Protein AF-A0A142X674-F1 (afdb_monomer_lite)

Radius of gyration: 17.61 Å; chains: 1; bounding box: 47×21×47 Å

Sequence (108 aa):
MSTSSPHPDLVKVTELFLVPSSFLVAALGTADTNLHRAAVSLLGLVTNIFWIISVRDAYRSLTVEGAKPEDIPLRTRILSWLPLTFCVGWTLSLIVHLLLWNKPLTKY

Foldseek 3Di:
DDPPDQLCQLVVLLVVLVVVLVVLVVQLVVDQALVSNLVSLVVLLVSLVVSLVSLVVSVVVCVVVPHDPVNHDVVSVVSNCVSVVSNVVSVVSNVVSVVCRVPGDPPD

pLDDT: mean 85.93, std 13.12, range [37.16, 96.75]

Structure (mmCIF, N/CA/C/O backbone):
data_AF-A0A142X674-F1
#
_entry.id   AF-A0A142X674-F1
#
loop_
_atom_site.group_PDB
_atom_site.id
_atom_site.type_symbol
_atom_site.label_atom_id
_atom_site.label_alt_id
_atom_site.label_comp_id
_atom_site.label_asym_id
_atom_site.label_entity_id
_atom_site.label_seq_id
_atom_site.pdbx_PDB_ins_code
_atom_site.Cartn_x
_atom_site.Cartn_y
_atom_site.Cartn_z
_atom_site.occupancy
_atom_site.B_iso_or_equiv
_atom_site.auth_seq_id
_atom_site.auth_comp_id
_atom_site.auth_asym_id
_atom_site.auth_atom_id
_atom_site.pdbx_PDB_model_num
ATOM 1 N N . MET A 1 1 ? 27.738 -6.630 -27.736 1.00 37.16 1 MET A N 1
ATOM 2 C CA . MET A 1 1 ? 26.513 -7.398 -27.437 1.00 37.16 1 MET A CA 1
ATOM 3 C C . MET A 1 1 ? 26.154 -7.083 -25.990 1.00 37.16 1 MET A C 1
ATOM 5 O O . MET A 1 1 ? 26.696 -7.710 -25.093 1.00 37.16 1 MET A O 1
ATOM 9 N N . SER A 1 2 ? 25.411 -5.998 -25.743 1.00 39.78 2 SER A N 1
ATOM 10 C CA . SER A 1 2 ? 25.064 -5.586 -24.377 1.00 39.78 2 SER A CA 1
ATOM 11 C C . SER A 1 2 ? 23.918 -6.461 -23.889 1.00 39.78 2 SER A C 1
ATOM 13 O O . SER A 1 2 ? 22.796 -6.364 -24.380 1.00 39.78 2 SER A O 1
ATOM 15 N N . THR A 1 3 ? 24.210 -7.353 -22.953 1.00 43.03 3 THR A N 1
ATOM 16 C CA . THR A 1 3 ? 23.195 -8.081 -22.198 1.00 43.03 3 THR A CA 1
ATOM 17 C C . THR A 1 3 ? 22.457 -7.066 -21.329 1.00 43.03 3 THR A C 1
ATOM 19 O O . THR A 1 3 ? 22.967 -6.668 -20.284 1.00 43.03 3 THR A O 1
ATOM 22 N N . SER A 1 4 ? 21.297 -6.591 -21.783 1.00 48.50 4 SER A N 1
ATOM 23 C CA . SER A 1 4 ? 20.376 -5.803 -20.965 1.00 48.50 4 SER A CA 1
ATOM 24 C C . SER A 1 4 ? 19.871 -6.700 -19.836 1.00 48.50 4 SER A C 1
ATOM 26 O O . SER A 1 4 ? 18.960 -7.511 -20.022 1.00 48.50 4 SER A O 1
ATOM 28 N N . SER A 1 5 ? 20.530 -6.625 -18.685 1.00 50.44 5 SER A N 1
ATOM 29 C CA . SER A 1 5 ? 20.113 -7.294 -17.459 1.00 50.44 5 SER A CA 1
ATOM 30 C C . SER A 1 5 ? 18.666 -6.884 -17.160 1.00 50.44 5 SER A C 1
ATOM 32 O O . SER A 1 5 ? 18.392 -5.685 -17.096 1.00 50.44 5 SER A O 1
ATOM 34 N N . PRO A 1 6 ? 17.712 -7.816 -17.000 1.00 52.69 6 PRO A N 1
ATOM 35 C CA . PRO A 1 6 ? 16.349 -7.444 -16.639 1.00 52.69 6 PRO A CA 1
ATOM 36 C C . PRO A 1 6 ? 16.408 -6.777 -15.265 1.00 52.69 6 PRO A C 1
ATOM 38 O O . PRO A 1 6 ? 16.817 -7.439 -14.316 1.00 52.69 6 PRO A O 1
ATOM 41 N N . HIS A 1 7 ? 16.059 -5.487 -15.174 1.00 58.00 7 HIS A N 1
ATOM 42 C CA . HIS A 1 7 ? 16.256 -4.677 -13.966 1.00 58.00 7 HIS A CA 1
ATOM 43 C C . HIS A 1 7 ? 15.764 -5.401 -12.701 1.00 58.00 7 HIS A C 1
ATOM 45 O O . HIS A 1 7 ? 14.551 -5.498 -12.475 1.00 58.00 7 HIS A O 1
ATOM 51 N N . PRO A 1 8 ? 16.690 -5.929 -11.878 1.00 60.22 8 PRO A N 1
ATOM 52 C CA . PRO A 1 8 ? 16.359 -6.766 -10.729 1.00 60.22 8 PRO A CA 1
ATOM 53 C C . PRO A 1 8 ? 15.735 -5.952 -9.586 1.00 60.22 8 PRO A C 1
ATOM 55 O O . PRO A 1 8 ? 15.113 -6.520 -8.685 1.00 60.22 8 PRO A O 1
ATOM 58 N N . ASP A 1 9 ? 15.835 -4.625 -9.654 1.00 78.19 9 ASP A N 1
ATOM 59 C CA . ASP A 1 9 ? 15.507 -3.730 -8.552 1.00 78.19 9 ASP A CA 1
ATOM 60 C C . ASP A 1 9 ? 14.013 -3.696 -8.250 1.00 78.19 9 ASP A C 1
ATOM 62 O O . ASP A 1 9 ? 13.634 -3.783 -7.088 1.00 78.19 9 ASP A O 1
ATOM 66 N N . LEU A 1 10 ? 13.126 -3.663 -9.256 1.00 83.06 10 LEU A N 1
ATOM 67 C CA . LEU A 1 10 ? 11.688 -3.564 -8.971 1.00 83.06 10 LEU A CA 1
ATOM 68 C C . LEU A 1 10 ? 11.118 -4.850 -8.359 1.00 83.06 10 LEU A C 1
ATOM 70 O O . LEU A 1 10 ? 10.236 -4.798 -7.498 1.00 83.06 10 LEU A O 1
ATOM 74 N N . VAL A 1 11 ? 11.628 -6.010 -8.780 1.00 85.88 11 VAL A N 1
ATOM 75 C CA . VAL A 1 11 ? 11.249 -7.294 -8.175 1.00 85.88 11 VAL A CA 1
ATOM 76 C C . VAL A 1 11 ? 11.704 -7.322 -6.718 1.00 85.88 11 VAL A C 1
ATOM 78 O O . VAL A 1 11 ? 10.912 -7.673 -5.849 1.00 85.88 11 VAL A O 1
ATOM 81 N N . LYS A 1 12 ? 12.929 -6.864 -6.432 1.00 87.94 12 LYS A N 1
ATOM 82 C CA . LYS A 1 12 ? 13.465 -6.792 -5.067 1.00 87.94 12 LYS A CA 1
ATOM 83 C C . LYS A 1 12 ? 12.741 -5.777 -4.190 1.00 87.94 12 LYS A C 1
ATOM 85 O O . LYS A 1 12 ? 12.412 -6.098 -3.054 1.00 87.94 12 LYS A O 1
ATOM 90 N N . VAL A 1 13 ? 12.420 -4.599 -4.722 1.00 89.81 13 VAL A N 1
ATOM 91 C CA . VAL A 1 13 ? 11.571 -3.598 -4.059 1.00 89.81 13 VAL A CA 1
ATOM 92 C C . VAL A 1 13 ? 10.215 -4.213 -3.725 1.00 89.81 13 VAL A C 1
ATOM 94 O O . VAL A 1 13 ? 9.741 -4.100 -2.602 1.00 89.81 13 VAL A O 1
ATOM 97 N N . THR A 1 14 ? 9.607 -4.927 -4.672 1.00 90.50 14 THR A N 1
ATOM 98 C CA . THR A 1 14 ? 8.329 -5.602 -4.431 1.00 90.50 14 THR A CA 1
ATOM 99 C C . THR A 1 14 ? 8.453 -6.651 -3.329 1.00 90.50 14 THR A C 1
ATOM 101 O O . THR A 1 14 ? 7.652 -6.626 -2.407 1.00 90.50 14 THR A O 1
ATOM 104 N N . GLU A 1 15 ? 9.455 -7.531 -3.364 1.00 90.75 15 GLU A N 1
ATOM 105 C CA . GLU A 1 15 ? 9.693 -8.524 -2.302 1.00 90.75 15 GLU A CA 1
ATOM 106 C C . GLU A 1 15 ? 9.874 -7.860 -0.926 1.00 90.75 15 GLU A C 1
ATOM 108 O O . GLU A 1 15 ? 9.258 -8.288 0.053 1.00 90.75 15 GLU A O 1
ATOM 113 N N . LEU A 1 16 ? 10.661 -6.780 -0.874 1.00 92.94 16 LEU A N 1
ATOM 114 C CA . LEU A 1 16 ? 10.975 -6.035 0.344 1.00 92.94 16 LEU A CA 1
ATOM 115 C C . LEU A 1 16 ? 9.729 -5.462 1.023 1.00 92.94 16 LEU A C 1
ATOM 117 O O . LEU A 1 16 ? 9.653 -5.471 2.248 1.00 92.94 16 LEU A O 1
ATOM 121 N N . PHE A 1 17 ? 8.759 -4.969 0.251 1.00 94.12 17 PHE A N 1
ATOM 122 C CA . PHE A 1 17 ? 7.550 -4.349 0.799 1.00 94.12 17 PHE A CA 1
ATOM 123 C C . PHE A 1 17 ? 6.358 -5.306 0.888 1.00 94.12 17 PHE A C 1
ATOM 125 O O . PHE A 1 17 ? 5.527 -5.163 1.789 1.00 94.12 17 PHE A O 1
ATOM 132 N N . LEU A 1 18 ? 6.277 -6.308 0.013 1.00 93.31 18 LEU A N 1
ATOM 133 C CA . LEU A 1 18 ? 5.183 -7.277 -0.006 1.00 93.31 18 LEU A CA 1
ATOM 134 C C . LEU A 1 18 ? 5.206 -8.178 1.232 1.00 93.31 18 LEU A C 1
ATOM 136 O O . LEU A 1 18 ? 4.147 -8.450 1.802 1.00 93.31 18 LEU A O 1
ATOM 140 N N . VAL A 1 19 ? 6.390 -8.610 1.682 1.00 93.69 19 VAL A N 1
ATOM 141 C CA . VAL A 1 19 ? 6.514 -9.473 2.867 1.00 93.69 19 VAL A CA 1
ATOM 142 C C . VAL A 1 19 ? 6.020 -8.753 4.135 1.00 93.69 19 VAL A C 1
ATOM 144 O O . VAL A 1 19 ? 5.066 -9.246 4.742 1.00 93.69 19 VAL A O 1
ATOM 147 N N . PRO A 1 20 ? 6.536 -7.566 4.519 1.00 91.75 20 PRO A N 1
ATOM 148 C CA . PRO A 1 20 ? 5.998 -6.806 5.649 1.00 91.75 20 PRO A CA 1
ATOM 149 C C . PRO A 1 20 ? 4.519 -6.442 5.489 1.00 91.75 20 PRO A C 1
ATOM 151 O O . PRO A 1 20 ? 3.763 -6.538 6.454 1.00 91.75 20 PRO A O 1
ATOM 154 N N . SER A 1 21 ? 4.075 -6.082 4.278 1.00 93.56 21 SER A N 1
ATOM 155 C CA . SER A 1 21 ? 2.660 -5.771 4.028 1.00 93.56 21 SER A CA 1
ATOM 156 C C . SER A 1 21 ? 1.754 -6.973 4.302 1.00 93.56 21 SER A C 1
ATOM 158 O O . SER A 1 21 ? 0.672 -6.808 4.859 1.00 93.56 21 SER A O 1
ATOM 160 N N . SER A 1 22 ? 2.210 -8.188 3.987 1.00 93.38 22 SER A N 1
ATOM 161 C CA . SER A 1 22 ? 1.474 -9.424 4.277 1.00 93.38 22 SER A CA 1
ATOM 162 C C . SER A 1 22 ? 1.330 -9.658 5.785 1.00 93.38 22 SER A C 1
ATOM 164 O O . SER A 1 22 ? 0.244 -9.996 6.256 1.00 93.38 22 SER A O 1
ATOM 166 N N . PHE A 1 23 ? 2.389 -9.403 6.563 1.00 96.00 23 PHE A N 1
ATOM 167 C CA . PHE A 1 23 ? 2.325 -9.460 8.027 1.00 96.00 23 PHE A CA 1
ATOM 168 C C . PHE A 1 23 ? 1.382 -8.409 8.612 1.00 96.00 23 PHE A C 1
ATOM 170 O O . PHE A 1 23 ? 0.632 -8.717 9.534 1.00 96.00 23 PHE A O 1
ATOM 177 N N . LEU A 1 24 ? 1.371 -7.190 8.069 1.00 95.50 24 LEU A N 1
ATOM 178 C CA . LEU A 1 24 ? 0.446 -6.146 8.510 1.00 95.50 24 LEU A CA 1
ATOM 179 C C . LEU A 1 24 ? -1.011 -6.530 8.229 1.00 95.50 24 LEU A C 1
ATOM 181 O O . LEU A 1 24 ? -1.874 -6.296 9.071 1.00 95.50 24 LEU A O 1
ATOM 185 N N . VAL A 1 25 ? -1.301 -7.157 7.083 1.00 95.88 25 VAL A N 1
ATOM 186 C CA . VAL A 1 25 ? -2.652 -7.666 6.781 1.00 95.88 25 VAL A CA 1
ATOM 187 C C . VAL A 1 25 ? -3.057 -8.754 7.780 1.00 95.88 25 VAL A C 1
ATOM 189 O O . VAL A 1 25 ? -4.176 -8.730 8.290 1.00 95.88 25 VAL A O 1
ATOM 192 N N . ALA A 1 26 ? -2.147 -9.669 8.122 1.00 95.81 26 ALA A N 1
ATOM 193 C CA . ALA A 1 26 ? -2.401 -10.674 9.153 1.00 95.81 26 ALA A CA 1
ATOM 194 C C . ALA A 1 26 ? -2.648 -10.031 10.533 1.00 95.81 26 ALA A C 1
ATOM 196 O O . ALA A 1 26 ? -3.631 -10.360 11.197 1.00 95.81 26 ALA A O 1
ATOM 197 N N . ALA A 1 27 ? -1.817 -9.060 10.924 1.00 94.44 27 ALA A N 1
ATOM 198 C CA . ALA A 1 27 ? -1.952 -8.321 12.179 1.00 94.44 27 ALA A CA 1
ATOM 199 C C . ALA A 1 27 ? -3.280 -7.549 12.266 1.00 94.44 27 ALA A C 1
ATOM 201 O O . ALA A 1 27 ? -3.895 -7.480 13.332 1.00 94.44 27 ALA A O 1
ATOM 202 N N . LEU A 1 28 ? -3.759 -7.004 11.141 1.00 93.69 28 LEU A N 1
ATOM 203 C CA . LEU A 1 28 ? -5.070 -6.360 11.049 1.00 93.69 28 LEU A CA 1
ATOM 204 C C . LEU A 1 28 ? -6.196 -7.357 11.361 1.00 93.69 28 LEU A C 1
ATOM 206 O O . LEU A 1 28 ? -7.145 -7.017 12.067 1.00 93.69 28 LEU A O 1
ATOM 210 N N . GLY A 1 29 ? -6.077 -8.592 10.865 1.00 90.56 29 GLY A N 1
ATOM 211 C CA . GLY A 1 29 ? -7.025 -9.673 11.128 1.00 90.56 29 GLY A CA 1
ATOM 212 C C . GLY A 1 29 ? -7.096 -10.066 12.605 1.00 90.56 29 GLY A C 1
ATOM 213 O O . GLY A 1 29 ? -8.191 -10.297 13.118 1.00 90.56 29 GLY A O 1
ATOM 214 N N . THR A 1 30 ? -5.953 -10.073 13.297 1.00 92.62 30 THR A N 1
ATOM 215 C CA . THR A 1 30 ? -5.839 -10.470 14.711 1.00 92.62 30 THR A CA 1
ATOM 216 C C . THR A 1 30 ? -6.082 -9.338 15.706 1.00 92.62 30 THR A C 1
ATOM 218 O O . THR A 1 30 ? -6.152 -9.586 16.903 1.00 92.62 30 THR A O 1
ATOM 221 N N . ALA A 1 31 ? -6.186 -8.088 15.256 1.00 91.50 31 ALA A N 1
ATOM 222 C CA . ALA A 1 31 ? -6.370 -6.956 16.154 1.00 91.50 31 ALA A CA 1
ATOM 223 C C . ALA A 1 31 ? -7.764 -6.966 16.818 1.00 91.50 31 ALA A C 1
ATOM 225 O O . ALA A 1 31 ? -8.799 -6.974 16.139 1.00 91.50 31 ALA A O 1
ATOM 226 N N . ASP A 1 32 ? -7.770 -6.905 18.154 1.00 89.88 32 ASP A N 1
ATOM 227 C CA . ASP A 1 32 ? -8.968 -7.008 19.005 1.00 89.88 32 ASP A CA 1
ATOM 228 C C . ASP A 1 32 ? -9.725 -5.688 19.225 1.00 89.88 32 ASP A C 1
ATOM 230 O O . ASP A 1 32 ? -10.788 -5.677 19.845 1.00 89.88 32 ASP A O 1
ATOM 234 N N . THR A 1 33 ? -9.225 -4.561 18.709 1.00 90.38 33 THR A N 1
ATOM 235 C CA . THR A 1 33 ? -9.925 -3.269 18.786 1.00 90.38 33 THR A CA 1
ATOM 236 C C . THR A 1 33 ? -9.874 -2.524 17.456 1.00 90.38 33 THR A C 1
ATOM 238 O O . THR A 1 33 ? -8.916 -2.655 16.690 1.00 90.38 33 THR A O 1
ATOM 241 N N . ASN A 1 34 ? -10.891 -1.698 17.187 1.00 90.12 34 ASN A N 1
ATOM 242 C CA . ASN A 1 34 ? -10.896 -0.808 16.022 1.00 90.12 34 ASN A CA 1
ATOM 243 C C . ASN A 1 34 ? -9.728 0.191 16.067 1.00 90.12 34 ASN A C 1
ATOM 245 O O . ASN A 1 34 ? -9.123 0.465 15.037 1.00 90.12 34 ASN A O 1
ATOM 249 N N . LEU A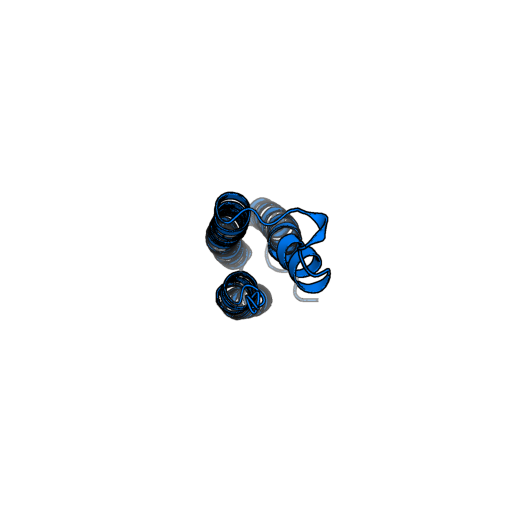 1 35 ? -9.333 0.643 17.261 1.00 91.00 35 LEU A N 1
ATOM 250 C CA . LEU A 1 35 ? -8.125 1.445 17.463 1.00 91.00 35 LEU A CA 1
ATOM 251 C C . LEU A 1 35 ? -6.855 0.707 16.999 1.00 91.00 35 LEU A C 1
ATOM 253 O O . LEU A 1 35 ? -6.089 1.250 16.204 1.00 91.00 35 LEU A O 1
ATOM 257 N N . HIS A 1 36 ? -6.638 -0.540 17.428 1.00 93.38 36 HIS A N 1
ATOM 258 C CA . HIS A 1 36 ? -5.484 -1.321 16.969 1.00 93.38 36 HIS A CA 1
ATOM 259 C C . HIS A 1 36 ? -5.527 -1.556 15.456 1.00 93.38 36 HIS A C 1
ATOM 261 O O . HIS A 1 36 ? -4.507 -1.411 14.785 1.00 93.38 36 HIS A O 1
ATOM 267 N N . ARG A 1 37 ? -6.706 -1.840 14.890 1.00 93.12 37 ARG A N 1
ATOM 268 C CA . ARG A 1 37 ? -6.875 -1.997 13.437 1.00 93.12 37 ARG A CA 1
ATOM 269 C C . ARG A 1 37 ? -6.568 -0.710 12.669 1.00 93.12 37 ARG A C 1
ATOM 271 O O . ARG A 1 37 ? -5.930 -0.764 11.617 1.00 93.12 37 ARG A O 1
ATOM 278 N N . ALA A 1 38 ? -6.956 0.447 13.205 1.00 93.94 38 ALA A N 1
ATOM 279 C CA . ALA A 1 38 ? -6.612 1.750 12.646 1.00 93.94 38 ALA A CA 1
ATOM 280 C C . ALA A 1 38 ? -5.095 1.999 12.698 1.00 93.94 38 ALA A C 1
ATOM 282 O O . ALA A 1 38 ? -4.513 2.398 11.693 1.00 93.94 38 ALA A O 1
ATOM 283 N N . ALA A 1 39 ? -4.436 1.687 13.819 1.00 95.00 39 ALA A N 1
ATOM 284 C CA . ALA A 1 39 ? -2.985 1.812 13.955 1.00 95.00 39 ALA A CA 1
ATOM 285 C C . ALA A 1 39 ? -2.224 0.910 12.965 1.00 95.00 39 ALA A C 1
ATOM 287 O O . ALA A 1 39 ? -1.314 1.375 12.280 1.00 95.00 39 ALA A O 1
ATOM 288 N N . VAL A 1 40 ? -2.636 -0.355 12.818 1.00 96.12 40 VAL A N 1
ATOM 289 C CA . VAL A 1 40 ? -2.068 -1.275 11.816 1.00 96.12 40 VAL A CA 1
ATOM 290 C C . VAL A 1 40 ? -2.310 -0.759 10.395 1.00 96.12 40 VAL A C 1
ATOM 292 O O . VAL A 1 40 ? -1.404 -0.799 9.568 1.00 96.12 40 VAL A O 1
ATOM 295 N N . SER A 1 41 ? -3.498 -0.214 10.116 1.00 95.31 41 SER A N 1
ATOM 296 C CA . SER A 1 41 ? -3.813 0.365 8.802 1.00 95.31 41 SER A CA 1
ATOM 297 C C . SER A 1 41 ? -2.955 1.590 8.485 1.00 95.31 41 SER A C 1
ATOM 299 O O . SER A 1 41 ? -2.507 1.751 7.352 1.00 95.31 41 SER A O 1
ATOM 301 N N . LEU A 1 42 ? -2.680 2.433 9.484 1.00 96.38 42 LEU A N 1
ATOM 302 C CA . LEU A 1 42 ? -1.781 3.576 9.349 1.00 96.38 42 LEU A CA 1
ATOM 303 C C . LEU A 1 42 ? -0.342 3.128 9.059 1.00 96.38 42 LEU A C 1
ATOM 305 O O . LEU A 1 42 ? 0.290 3.672 8.157 1.00 96.38 42 LEU A O 1
ATOM 309 N N . LEU A 1 43 ? 0.160 2.116 9.773 1.00 96.38 43 LEU A N 1
ATOM 310 C CA . LEU A 1 43 ? 1.467 1.517 9.485 1.00 96.38 43 LEU A CA 1
ATOM 311 C C . LEU A 1 43 ? 1.516 0.953 8.060 1.00 96.38 43 LEU A C 1
ATOM 313 O O . LEU A 1 43 ? 2.464 1.229 7.328 1.00 96.38 43 LEU A O 1
ATOM 317 N N . GLY A 1 44 ? 0.458 0.255 7.638 1.00 96.19 44 GLY A N 1
ATOM 318 C CA . GLY A 1 44 ? 0.285 -0.223 6.267 1.00 96.19 44 GLY A CA 1
ATOM 319 C C . GLY A 1 44 ? 0.373 0.894 5.228 1.00 96.19 44 GLY A C 1
ATOM 320 O O . GLY A 1 44 ? 1.099 0.754 4.245 1.00 96.19 44 GLY A O 1
ATOM 321 N N . LEU A 1 45 ? -0.283 2.036 5.467 1.00 95.88 45 LEU A N 1
ATOM 322 C CA . LEU A 1 45 ? -0.173 3.213 4.599 1.00 95.88 45 LEU A CA 1
ATOM 323 C C . LEU A 1 45 ? 1.251 3.757 4.534 1.00 95.88 45 LEU A C 1
ATOM 325 O O . LEU A 1 45 ? 1.736 4.032 3.440 1.00 95.88 45 LEU A O 1
ATOM 329 N N . VAL A 1 46 ? 1.926 3.901 5.674 1.00 96.12 46 VAL A N 1
ATOM 330 C CA . VAL A 1 46 ? 3.303 4.412 5.725 1.00 96.12 46 VAL A CA 1
ATOM 331 C C . VAL A 1 46 ? 4.244 3.496 4.941 1.00 96.12 46 VAL A C 1
ATOM 333 O O . VAL A 1 46 ? 4.954 3.966 4.051 1.00 96.12 46 VAL A O 1
ATOM 336 N N . THR A 1 47 ? 4.204 2.185 5.198 1.00 95.06 47 THR A N 1
ATOM 337 C CA . THR A 1 47 ? 4.974 1.184 4.443 1.00 95.06 47 THR A CA 1
ATOM 338 C C . THR A 1 47 ? 4.675 1.265 2.946 1.00 95.06 47 THR A C 1
ATOM 340 O O . THR A 1 47 ? 5.588 1.220 2.123 1.00 95.06 47 THR A O 1
ATOM 343 N N . ASN A 1 48 ? 3.408 1.448 2.579 1.00 94.81 48 ASN A N 1
ATOM 344 C CA . ASN A 1 48 ? 3.000 1.518 1.186 1.00 94.81 48 ASN A CA 1
ATOM 345 C C . ASN A 1 48 ? 3.411 2.830 0.485 1.00 94.81 48 ASN A C 1
ATOM 347 O O . ASN A 1 48 ? 3.716 2.818 -0.706 1.00 94.81 48 ASN A O 1
ATOM 351 N N . ILE A 1 49 ? 3.484 3.955 1.204 1.00 94.50 49 ILE A N 1
ATOM 352 C CA . ILE A 1 49 ? 4.042 5.211 0.676 1.00 94.50 49 ILE A CA 1
ATOM 353 C C . ILE A 1 49 ? 5.516 5.016 0.316 1.00 94.50 49 ILE A C 1
ATOM 355 O O . ILE A 1 49 ? 5.921 5.380 -0.790 1.00 94.50 49 ILE A O 1
ATOM 359 N N . PHE A 1 50 ? 6.303 4.394 1.202 1.00 95.00 50 PHE A N 1
ATOM 360 C CA . PHE A 1 50 ? 7.695 4.056 0.897 1.00 95.00 50 PHE A CA 1
ATOM 361 C C . PHE A 1 50 ? 7.795 3.142 -0.326 1.00 95.00 50 PHE A C 1
ATOM 363 O O . PHE A 1 50 ? 8.609 3.402 -1.210 1.00 95.00 50 PHE A O 1
ATOM 370 N N . TRP A 1 51 ? 6.905 2.154 -0.444 1.00 95.75 51 TRP A N 1
ATOM 371 C CA . TRP A 1 51 ? 6.853 1.280 -1.614 1.00 95.75 51 TRP A CA 1
ATOM 372 C C . TRP A 1 51 ? 6.603 2.056 -2.917 1.00 95.75 51 TRP A C 1
ATOM 374 O O . TRP A 1 51 ? 7.334 1.876 -3.893 1.00 95.75 51 TRP A O 1
ATOM 384 N N . ILE A 1 52 ? 5.628 2.971 -2.940 1.00 93.75 52 ILE A N 1
ATOM 385 C CA . ILE A 1 52 ? 5.345 3.815 -4.115 1.00 93.75 52 ILE A CA 1
ATOM 386 C C . ILE A 1 52 ? 6.564 4.666 -4.487 1.00 93.75 52 ILE A C 1
ATOM 388 O O . ILE A 1 52 ? 6.884 4.788 -5.671 1.00 93.75 52 ILE A O 1
ATOM 392 N N . ILE A 1 53 ? 7.243 5.258 -3.499 1.00 93.50 53 ILE A N 1
ATOM 393 C CA . ILE A 1 53 ? 8.439 6.076 -3.732 1.00 93.50 53 ILE A CA 1
ATOM 394 C C . ILE A 1 53 ? 9.552 5.220 -4.345 1.00 93.50 53 ILE A C 1
ATOM 396 O O . ILE A 1 53 ? 10.084 5.600 -5.383 1.00 93.50 53 ILE A O 1
ATOM 400 N N . SER A 1 54 ? 9.846 4.046 -3.780 1.00 92.12 54 SER A N 1
ATOM 401 C CA . SER A 1 54 ? 10.877 3.138 -4.302 1.00 92.12 54 SER A CA 1
ATOM 402 C C . SER A 1 54 ? 10.561 2.620 -5.707 1.00 92.12 54 SER A C 1
ATOM 404 O O . SER A 1 54 ? 11.453 2.518 -6.541 1.00 92.12 54 SER A O 1
ATOM 406 N N . VAL A 1 55 ? 9.290 2.332 -6.008 1.00 90.94 55 VAL A N 1
ATOM 407 C CA . VAL A 1 55 ? 8.857 1.946 -7.362 1.00 90.94 55 VAL A CA 1
ATOM 408 C C . VAL A 1 55 ? 9.089 3.092 -8.345 1.00 90.94 55 VAL A C 1
ATOM 410 O O . VAL A 1 55 ? 9.632 2.877 -9.426 1.00 90.94 55 VAL A O 1
ATOM 413 N N . ARG A 1 56 ? 8.702 4.320 -7.977 1.00 89.56 56 ARG A N 1
ATOM 414 C CA . ARG A 1 56 ? 8.917 5.510 -8.814 1.00 89.56 56 ARG A CA 1
ATOM 415 C C . ARG A 1 56 ? 10.395 5.787 -9.050 1.00 89.56 56 ARG A C 1
ATOM 417 O O . ARG A 1 56 ? 10.753 6.153 -10.165 1.00 89.56 56 ARG A O 1
ATOM 424 N N . ASP A 1 57 ? 11.219 5.623 -8.024 1.00 89.69 57 ASP A N 1
ATOM 425 C CA . ASP A 1 57 ? 12.666 5.782 -8.122 1.00 89.69 57 ASP A CA 1
ATOM 426 C C . ASP A 1 57 ? 13.270 4.750 -9.083 1.00 89.69 57 ASP A C 1
ATOM 428 O O . ASP A 1 57 ? 13.944 5.124 -10.038 1.00 89.69 57 ASP A O 1
ATOM 432 N N . ALA A 1 58 ? 12.883 3.476 -8.955 1.00 86.00 58 ALA A N 1
ATOM 433 C CA . ALA A 1 58 ? 13.301 2.426 -9.882 1.00 86.00 58 ALA A CA 1
ATOM 434 C C . ALA A 1 58 ? 12.917 2.742 -11.342 1.00 86.00 58 ALA A C 1
ATOM 436 O O . ALA A 1 58 ? 13.745 2.605 -12.239 1.00 86.00 58 ALA A O 1
ATOM 437 N N . TYR A 1 59 ? 11.697 3.232 -11.602 1.00 84.50 59 TYR A N 1
ATOM 438 C CA . TYR A 1 59 ? 11.298 3.664 -12.952 1.00 84.50 59 TYR A CA 1
ATOM 439 C C . TYR A 1 59 ? 12.081 4.878 -13.466 1.00 84.50 59 TYR A C 1
ATOM 441 O O . TYR A 1 59 ? 12.314 4.993 -14.672 1.00 84.50 59 TYR A O 1
ATOM 449 N N . ARG A 1 60 ? 12.484 5.798 -12.584 1.00 85.00 60 ARG A N 1
ATOM 450 C CA . ARG A 1 60 ? 13.334 6.928 -12.976 1.00 85.00 60 ARG A CA 1
ATOM 451 C C . ARG A 1 60 ? 14.711 6.446 -13.410 1.00 85.00 60 ARG A C 1
ATOM 453 O O . ARG A 1 60 ? 15.164 6.886 -14.462 1.00 85.00 60 ARG A O 1
ATOM 460 N N . SER A 1 61 ? 15.316 5.512 -12.680 1.00 81.69 61 SER A N 1
ATOM 461 C CA . SER A 1 61 ? 16.605 4.916 -13.050 1.00 81.69 61 SER A CA 1
ATOM 462 C C . SER A 1 61 ? 16.551 4.252 -14.430 1.00 81.69 61 SER A C 1
ATOM 464 O O . SER A 1 61 ? 17.396 4.543 -15.270 1.00 81.69 61 SER A O 1
ATOM 466 N N . LEU A 1 62 ? 15.482 3.497 -14.726 1.00 78.31 62 LEU A N 1
ATOM 467 C CA . LEU A 1 62 ? 15.232 2.927 -16.064 1.00 78.31 62 LEU A CA 1
ATOM 468 C C . LEU A 1 62 ? 15.227 3.987 -17.172 1.00 78.31 62 LEU A C 1
ATOM 470 O O . LEU A 1 62 ? 15.795 3.799 -18.245 1.00 78.31 62 LEU A O 1
ATOM 474 N N . THR A 1 63 ? 14.555 5.107 -16.909 1.00 80.94 63 THR A N 1
ATOM 475 C CA . THR A 1 63 ? 14.393 6.184 -17.891 1.00 80.94 63 THR A CA 1
ATOM 476 C C . THR A 1 63 ? 15.719 6.906 -18.143 1.00 80.94 63 THR A C 1
ATOM 478 O O . THR A 1 63 ? 16.025 7.245 -19.283 1.00 80.94 63 THR A O 1
ATOM 481 N N . VAL A 1 64 ? 16.521 7.127 -17.093 1.00 82.00 64 VAL A N 1
ATOM 482 C CA . VAL A 1 64 ? 17.855 7.749 -17.192 1.00 82.00 64 VAL A CA 1
ATOM 483 C C . VAL A 1 64 ? 18.823 6.867 -17.984 1.00 82.00 64 VAL A C 1
ATOM 485 O O . VAL A 1 64 ? 19.629 7.386 -18.751 1.00 82.00 64 VAL A O 1
ATOM 488 N N . GLU A 1 65 ? 18.705 5.546 -17.861 1.00 80.88 65 GLU A N 1
ATOM 489 C CA . GLU A 1 65 ? 19.489 4.575 -18.636 1.00 80.88 65 GLU A CA 1
ATOM 490 C C . GLU A 1 65 ? 19.024 4.431 -20.099 1.00 80.88 65 GLU A C 1
ATOM 492 O O . GLU A 1 65 ? 19.618 3.685 -20.876 1.00 80.88 65 GLU A O 1
ATOM 497 N N . GLY A 1 66 ? 17.994 5.180 -20.510 1.00 81.25 66 GLY A N 1
ATOM 498 C CA . GLY A 1 66 ? 17.511 5.221 -21.889 1.00 81.25 66 GLY A CA 1
ATOM 499 C C . GLY A 1 66 ? 16.555 4.086 -22.262 1.00 81.25 66 GLY A C 1
ATOM 500 O O . GLY A 1 66 ? 16.265 3.918 -23.448 1.00 81.25 66 GLY A O 1
ATOM 501 N N . ALA A 1 67 ? 16.048 3.326 -21.285 1.00 79.75 67 ALA A N 1
ATOM 502 C CA . ALA A 1 67 ? 15.031 2.310 -21.535 1.00 79.75 67 ALA A CA 1
ATOM 503 C C . ALA A 1 67 ? 13.706 2.968 -21.942 1.00 79.75 67 ALA A C 1
ATOM 505 O O . ALA A 1 67 ? 13.249 3.930 -21.312 1.00 79.75 67 ALA A O 1
ATOM 506 N N . LYS A 1 68 ? 13.061 2.440 -22.984 1.00 81.75 68 LYS A N 1
ATOM 507 C CA . LYS A 1 68 ? 11.744 2.913 -23.409 1.00 81.75 68 LYS A CA 1
ATOM 508 C C . LYS A 1 68 ? 10.635 2.162 -22.666 1.00 81.75 68 LYS A C 1
ATOM 510 O O . LYS A 1 68 ? 10.848 1.042 -22.203 1.00 81.75 68 LYS A O 1
ATOM 515 N N . PRO A 1 69 ? 9.421 2.732 -22.555 1.00 76.00 69 PRO A N 1
ATOM 516 C CA . PRO A 1 69 ? 8.293 2.062 -21.906 1.00 76.00 69 PRO A CA 1
ATOM 517 C C . PRO A 1 69 ? 7.965 0.685 -22.501 1.00 76.00 69 PRO A C 1
ATOM 519 O O . PRO A 1 69 ? 7.547 -0.208 -21.765 1.00 76.00 69 PRO A O 1
ATOM 522 N N . GLU A 1 70 ? 8.160 0.508 -23.811 1.00 82.50 70 GLU A N 1
ATOM 523 C CA . GLU A 1 70 ? 7.993 -0.769 -24.513 1.00 82.50 70 GLU A CA 1
ATOM 524 C C . GLU A 1 70 ? 9.020 -1.845 -24.126 1.00 82.50 70 GLU A C 1
ATOM 526 O O . GLU A 1 70 ? 8.719 -3.032 -24.249 1.00 82.50 70 GLU A O 1
ATOM 531 N N . ASP A 1 71 ? 10.184 -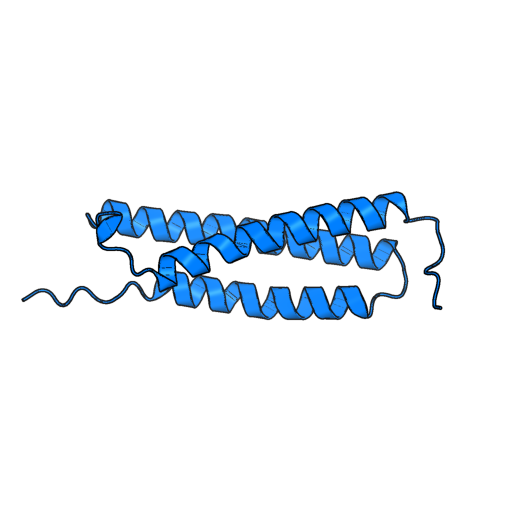1.454 -23.598 1.00 81.06 71 ASP A N 1
ATOM 532 C CA . ASP A 1 71 ? 11.245 -2.379 -23.183 1.00 81.06 71 ASP A CA 1
ATOM 533 C C . ASP A 1 71 ? 10.975 -2.977 -21.791 1.00 81.06 71 ASP A C 1
ATOM 535 O O . ASP A 1 71 ? 11.643 -3.919 -21.358 1.00 81.06 71 ASP A O 1
ATOM 539 N N . ILE A 1 72 ? 9.987 -2.442 -21.064 1.00 80.06 72 ILE A N 1
ATOM 540 C CA . ILE A 1 72 ? 9.674 -2.855 -19.696 1.00 80.06 72 ILE A CA 1
ATOM 541 C C . ILE A 1 72 ? 8.850 -4.150 -19.724 1.00 80.06 72 ILE A C 1
ATOM 543 O O . ILE A 1 72 ? 7.716 -4.150 -20.214 1.00 80.06 72 ILE A O 1
ATOM 547 N N . PRO A 1 73 ? 9.342 -5.252 -19.122 1.00 84.31 73 PRO A N 1
ATOM 548 C CA . PRO A 1 73 ? 8.609 -6.510 -19.099 1.00 84.31 73 PRO A CA 1
ATOM 549 C C . PRO A 1 73 ? 7.221 -6.363 -18.465 1.00 84.31 73 PRO A C 1
ATOM 551 O O . PRO A 1 73 ? 7.058 -5.709 -17.431 1.00 84.31 73 PRO A O 1
ATOM 554 N N . LEU A 1 74 ? 6.220 -7.060 -19.018 1.00 84.19 74 LEU A N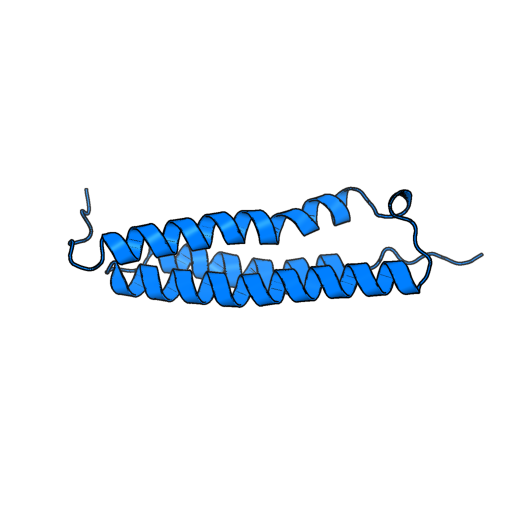 1
ATOM 555 C CA . LEU A 1 74 ? 4.846 -7.054 -18.495 1.00 84.19 74 LEU A CA 1
ATOM 556 C C . LEU A 1 74 ? 4.792 -7.395 -16.997 1.00 84.19 74 LEU A C 1
ATOM 558 O O . LEU A 1 74 ? 4.036 -6.778 -16.254 1.00 84.19 74 LEU A O 1
ATOM 562 N N . ARG A 1 75 ? 5.635 -8.330 -16.536 1.00 84.69 75 ARG A N 1
ATOM 563 C CA . ARG A 1 75 ? 5.765 -8.683 -15.113 1.00 84.69 75 ARG A CA 1
ATOM 564 C C . ARG A 1 75 ? 6.070 -7.455 -14.253 1.00 84.69 75 ARG A C 1
ATOM 566 O O . ARG A 1 75 ? 5.382 -7.218 -13.268 1.00 84.69 75 ARG A O 1
ATOM 573 N N . THR A 1 76 ? 7.065 -6.665 -14.640 1.00 82.88 76 THR A N 1
ATOM 574 C CA . THR A 1 76 ? 7.468 -5.425 -13.960 1.00 82.88 76 THR A CA 1
ATOM 575 C C . THR A 1 76 ? 6.321 -4.420 -13.947 1.00 82.88 76 THR A C 1
ATOM 577 O O . THR A 1 76 ? 6.037 -3.808 -12.919 1.00 82.88 76 THR A O 1
ATOM 580 N N . ARG A 1 77 ? 5.597 -4.315 -15.068 1.00 82.56 77 ARG A N 1
ATOM 581 C CA . ARG A 1 77 ? 4.404 -3.473 -15.169 1.00 82.56 77 ARG A CA 1
ATOM 582 C C . ARG A 1 77 ? 3.276 -3.940 -14.257 1.00 82.56 77 ARG A C 1
ATOM 584 O O . ARG A 1 77 ? 2.601 -3.091 -13.718 1.00 82.56 77 ARG A O 1
ATOM 591 N N . ILE A 1 78 ? 3.057 -5.236 -14.059 1.00 86.44 78 ILE A N 1
ATOM 592 C CA . ILE A 1 78 ? 2.031 -5.730 -13.125 1.00 86.44 78 ILE A CA 1
ATOM 593 C C . ILE A 1 78 ? 2.448 -5.446 -11.675 1.00 86.44 78 ILE A C 1
ATOM 595 O O . ILE A 1 78 ? 1.640 -4.967 -10.882 1.00 86.44 78 ILE A O 1
ATOM 599 N N . LEU A 1 79 ? 3.717 -5.690 -11.330 1.00 87.31 79 LEU A N 1
ATOM 600 C CA . LEU A 1 79 ? 4.223 -5.492 -9.968 1.00 87.31 79 LEU A CA 1
ATOM 601 C C . LEU A 1 79 ? 4.125 -4.033 -9.501 1.00 87.31 79 LEU A C 1
ATOM 603 O O . LEU A 1 79 ? 3.870 -3.789 -8.324 1.00 87.31 79 LEU A O 1
ATOM 607 N N . SER A 1 80 ? 4.241 -3.060 -10.406 1.00 85.69 80 SER A N 1
ATOM 608 C CA . SER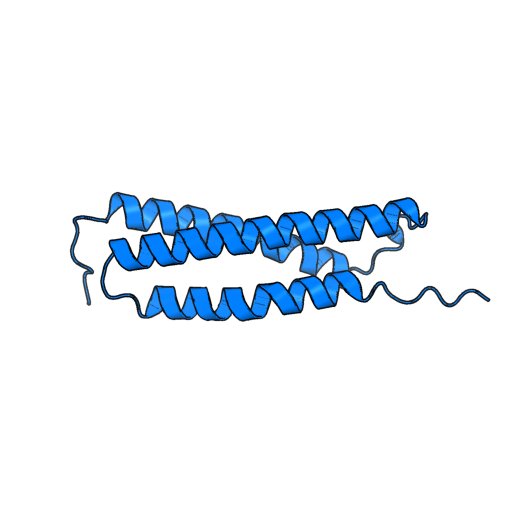 A 1 80 ? 4.104 -1.642 -10.054 1.00 85.69 80 SER A CA 1
ATOM 609 C C . SER A 1 80 ? 2.682 -1.193 -9.713 1.00 85.69 80 SER A C 1
ATOM 611 O O . SER A 1 80 ? 2.514 -0.120 -9.133 1.00 85.69 80 SER A O 1
ATOM 613 N N . TRP A 1 81 ? 1.663 -2.009 -10.000 1.00 90.12 81 TRP A N 1
ATOM 614 C CA . TRP A 1 81 ? 0.282 -1.742 -9.581 1.00 90.12 81 TRP A CA 1
ATOM 615 C C . TRP A 1 81 ? -0.021 -2.239 -8.169 1.00 90.12 81 TRP A C 1
ATOM 617 O O . TRP A 1 81 ? -0.953 -1.735 -7.541 1.00 90.12 81 TRP A O 1
ATOM 627 N N . LEU A 1 82 ? 0.766 -3.176 -7.632 1.00 92.00 82 LEU A N 1
ATOM 628 C CA . LEU A 1 82 ? 0.558 -3.700 -6.280 1.00 92.00 82 LEU A CA 1
ATOM 629 C C . LEU A 1 82 ? 0.541 -2.598 -5.206 1.00 92.00 82 LEU A C 1
ATOM 631 O O . LEU A 1 82 ? -0.442 -2.545 -4.464 1.00 92.00 82 LEU A O 1
ATOM 635 N N . PRO A 1 83 ? 1.501 -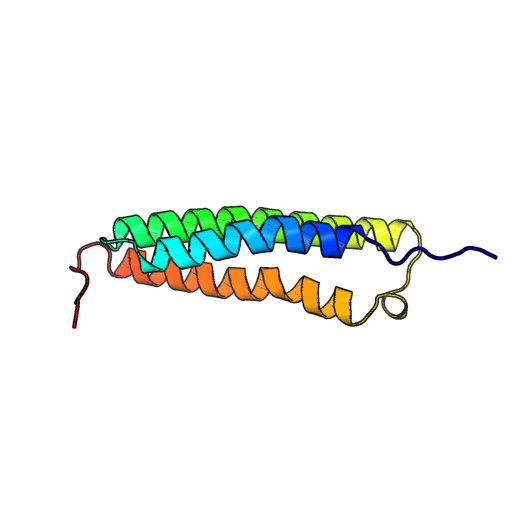1.653 -5.153 1.00 91.56 83 PRO A N 1
ATOM 636 C CA . PRO A 1 83 ? 1.444 -0.559 -4.186 1.00 91.56 83 PRO A CA 1
ATOM 637 C C . PRO A 1 83 ? 0.150 0.261 -4.286 1.00 91.56 83 PRO A C 1
ATOM 639 O O . PRO A 1 83 ? -0.379 0.728 -3.282 1.00 91.56 83 PRO A O 1
ATOM 642 N N . LEU A 1 84 ? -0.409 0.435 -5.489 1.00 91.94 84 LEU A N 1
ATOM 643 C CA . LEU A 1 84 ? -1.671 1.161 -5.665 1.00 91.94 84 LEU A CA 1
ATOM 644 C C . LEU A 1 84 ? -2.846 0.385 -5.063 1.00 91.94 84 LEU A C 1
ATOM 646 O O . LEU A 1 84 ? -3.656 0.970 -4.347 1.00 91.94 84 LEU A O 1
ATOM 650 N N . THR A 1 85 ? -2.908 -0.930 -5.293 1.00 92.75 85 THR A N 1
ATOM 651 C CA . THR A 1 85 ? -3.950 -1.785 -4.697 1.00 92.75 85 THR A CA 1
ATOM 652 C C . THR A 1 85 ? -3.883 -1.798 -3.169 1.00 92.75 85 THR A C 1
ATOM 654 O O . THR A 1 85 ? -4.909 -1.610 -2.513 1.00 92.75 85 THR A O 1
ATOM 657 N N . PHE A 1 86 ? -2.681 -1.910 -2.594 1.00 93.00 86 PHE A N 1
ATOM 658 C CA . PHE A 1 86 ? -2.483 -1.818 -1.148 1.00 93.00 86 PHE A CA 1
ATOM 659 C C . PHE A 1 86 ? -2.828 -0.426 -0.613 1.00 93.00 86 PHE A C 1
ATOM 661 O O . PHE A 1 86 ? -3.419 -0.330 0.455 1.00 93.00 86 PHE A O 1
ATOM 668 N N . CYS A 1 87 ? -2.542 0.646 -1.359 1.00 94.31 87 CYS A N 1
ATOM 669 C CA . CYS A 1 87 ? -2.902 2.010 -0.964 1.00 94.31 87 CYS A CA 1
ATOM 670 C C . CYS A 1 87 ? -4.409 2.132 -0.737 1.00 94.31 87 CYS A C 1
ATOM 672 O O . CYS A 1 87 ? -4.845 2.516 0.344 1.00 94.31 87 CYS A O 1
ATOM 674 N N . VAL A 1 88 ? -5.199 1.725 -1.736 1.00 95.19 88 VAL A N 1
ATOM 675 C CA . VAL A 1 88 ? -6.664 1.768 -1.663 1.00 95.19 88 VAL A CA 1
ATOM 676 C C . VAL A 1 88 ? -7.169 0.927 -0.491 1.00 95.19 88 VAL A C 1
ATOM 678 O O . VAL A 1 88 ? -7.973 1.412 0.304 1.00 95.19 88 VAL A O 1
ATOM 681 N N . GLY A 1 89 ? -6.662 -0.301 -0.338 1.00 95.62 89 GLY A N 1
ATOM 682 C CA . GLY A 1 89 ? -7.048 -1.190 0.760 1.00 95.62 89 GLY A CA 1
ATOM 683 C C . GLY A 1 89 ? -6.746 -0.601 2.140 1.00 95.62 89 GLY A C 1
ATOM 684 O O . GLY A 1 89 ? -7.624 -0.556 3.001 1.00 95.62 89 GLY A O 1
ATOM 685 N N . TRP A 1 90 ? -5.532 -0.087 2.343 1.00 96.75 90 TRP A N 1
ATOM 686 C CA . TRP A 1 90 ? -5.128 0.512 3.611 1.00 96.75 90 TRP A CA 1
ATOM 687 C C . TRP A 1 90 ? -5.877 1.808 3.923 1.00 96.75 90 TRP A C 1
ATOM 689 O O . TRP A 1 90 ? -6.254 2.019 5.074 1.00 96.75 90 TRP A O 1
ATOM 699 N N . THR A 1 91 ? -6.149 2.653 2.924 1.00 94.62 91 THR A N 1
ATOM 700 C CA . THR A 1 91 ? -6.929 3.886 3.109 1.00 94.62 91 THR A CA 1
ATOM 701 C C . THR A 1 91 ? -8.362 3.566 3.513 1.00 94.62 91 THR A C 1
ATOM 703 O O . THR A 1 91 ? -8.847 4.108 4.505 1.00 94.62 91 THR A O 1
ATOM 706 N N . LEU A 1 92 ? -9.029 2.659 2.793 1.00 96.31 92 LEU A N 1
ATOM 707 C CA . LEU A 1 92 ? -10.385 2.231 3.136 1.00 96.31 92 LEU A CA 1
ATOM 708 C C . LEU A 1 92 ? -10.423 1.593 4.527 1.00 96.31 92 LEU A C 1
ATOM 710 O O . LEU A 1 92 ? -11.279 1.945 5.335 1.00 96.31 92 LEU A O 1
ATOM 714 N N . SER A 1 93 ? -9.460 0.720 4.832 1.00 93.81 93 SER A N 1
ATOM 715 C CA . SER A 1 93 ? -9.326 0.110 6.154 1.00 93.81 93 SER A CA 1
ATOM 716 C C . SER A 1 93 ? -9.162 1.166 7.247 1.00 93.81 93 SER A C 1
ATOM 718 O O . SER A 1 93 ? -9.879 1.128 8.244 1.00 93.81 93 SER A O 1
ATOM 720 N N . LEU A 1 94 ? -8.269 2.142 7.069 1.00 94.81 94 LEU A N 1
ATOM 721 C CA . LEU A 1 94 ? -8.060 3.201 8.052 1.00 94.81 94 LEU A CA 1
ATOM 722 C C . LEU A 1 94 ? -9.345 4.005 8.286 1.00 94.81 94 LEU A C 1
ATOM 724 O O . LEU A 1 94 ? -9.738 4.194 9.434 1.00 94.81 94 LEU A O 1
ATOM 728 N N . ILE A 1 95 ? -10.022 4.431 7.216 1.00 95.06 95 ILE A N 1
ATOM 729 C CA . ILE A 1 95 ? -11.275 5.193 7.308 1.00 95.06 95 ILE A CA 1
ATOM 730 C C . ILE A 1 95 ? -12.331 4.394 8.078 1.00 95.06 95 ILE A C 1
ATOM 732 O O . ILE A 1 95 ? -12.913 4.910 9.030 1.00 95.06 95 ILE A O 1
ATOM 736 N N . VAL A 1 96 ? -12.551 3.129 7.712 1.00 93.94 96 VAL A N 1
ATOM 737 C CA . VAL A 1 96 ? -13.548 2.268 8.364 1.00 93.94 96 VAL A CA 1
ATOM 738 C C . VAL A 1 96 ? -13.250 2.113 9.856 1.00 93.94 96 VAL A C 1
ATOM 740 O O . VAL A 1 96 ? -14.137 2.325 10.680 1.00 93.94 96 VAL A O 1
ATOM 743 N N . HIS A 1 97 ? -12.010 1.799 10.231 1.00 91.62 97 HIS A N 1
ATOM 744 C CA . HIS A 1 97 ? -11.667 1.570 11.635 1.00 91.62 97 HIS A CA 1
ATOM 745 C C . HIS A 1 97 ? -11.655 2.855 12.476 1.00 91.62 97 HIS A C 1
ATOM 747 O O . HIS A 1 97 ? -11.993 2.802 13.657 1.00 91.62 97 HIS A O 1
ATOM 753 N N . LEU A 1 98 ? -11.348 4.016 11.885 1.00 91.88 98 LEU A N 1
ATOM 754 C CA . LEU A 1 98 ? -11.503 5.311 12.557 1.00 91.88 98 LEU A CA 1
ATOM 755 C C . LEU A 1 98 ? -12.980 5.657 12.790 1.00 91.88 98 LEU A C 1
ATOM 757 O O . LEU A 1 98 ? -13.345 6.057 13.894 1.00 91.88 98 LEU A O 1
ATOM 761 N N . LEU A 1 99 ? -13.847 5.444 11.794 1.00 93.00 99 LEU A N 1
ATOM 762 C CA . LEU A 1 99 ? -15.294 5.660 11.936 1.00 93.00 99 LEU A CA 1
ATOM 763 C C . LEU A 1 99 ? -15.925 4.729 12.982 1.00 93.00 99 LEU A C 1
ATOM 765 O O . LEU A 1 99 ? -16.912 5.084 13.627 1.00 93.00 99 LEU A O 1
ATOM 769 N N . LEU A 1 100 ? -15.357 3.536 13.160 1.00 90.62 100 LEU A N 1
ATOM 770 C CA . LEU A 1 100 ? -15.827 2.524 14.103 1.00 90.62 100 LEU A CA 1
ATOM 771 C C . LEU A 1 100 ? -15.063 2.519 15.433 1.00 90.62 100 LEU A C 1
ATOM 773 O O . LEU A 1 100 ? -15.285 1.620 16.237 1.00 90.62 100 LEU A O 1
ATOM 777 N N . TRP A 1 101 ? -14.200 3.501 15.708 1.00 86.31 101 TRP A N 1
ATOM 778 C CA . TRP A 1 101 ? -13.291 3.474 16.861 1.00 86.31 101 TRP A CA 1
ATOM 779 C C . TRP A 1 101 ? -13.987 3.191 18.202 1.00 86.31 101 TRP A C 1
ATOM 781 O O . TRP A 1 101 ? -13.496 2.394 18.997 1.00 86.31 101 TRP A O 1
ATOM 791 N N . ASN A 1 102 ? -15.152 3.805 18.438 1.00 85.00 102 ASN A N 1
ATOM 792 C CA . ASN A 1 102 ? -15.931 3.639 19.674 1.00 85.00 102 ASN A CA 1
ATOM 793 C C . ASN A 1 102 ? -16.902 2.449 19.645 1.00 85.00 102 ASN A C 1
ATOM 795 O O . ASN A 1 102 ? -17.636 2.235 20.608 1.00 85.00 102 ASN A O 1
ATOM 799 N N . LYS A 1 103 ? -16.963 1.694 18.544 1.00 82.94 103 LYS A N 1
ATOM 800 C CA . LYS A 1 103 ? -17.829 0.519 18.443 1.00 82.94 103 LYS A CA 1
ATOM 801 C C . LYS A 1 103 ? -17.052 -0.735 18.845 1.00 82.94 103 LYS A C 1
ATOM 803 O O . LYS A 1 103 ? -15.899 -0.886 18.435 1.00 82.94 103 LYS A O 1
ATOM 808 N N . PRO A 1 104 ? -17.658 -1.651 19.616 1.00 77.56 104 PRO A N 1
ATOM 809 C CA . PRO A 1 104 ? -17.056 -2.951 19.873 1.00 77.56 104 PRO A CA 1
ATOM 810 C C . PRO A 1 104 ? -16.942 -3.738 18.562 1.00 77.56 104 PRO A C 1
ATOM 812 O O . PRO A 1 104 ? -17.783 -3.601 17.671 1.00 77.56 104 PRO A O 1
ATOM 815 N N . LEU A 1 105 ? -15.910 -4.575 18.443 1.00 76.56 105 LEU A N 1
ATOM 816 C CA . LEU A 1 105 ? -15.827 -5.529 17.341 1.00 76.56 105 LEU A CA 1
ATOM 817 C C . LEU A 1 105 ? -16.957 -6.544 17.514 1.00 76.56 105 LEU A C 1
ATOM 819 O O . LEU A 1 105 ? -16.954 -7.323 18.467 1.00 76.56 105 LEU A O 1
ATOM 823 N N . THR A 1 106 ? -17.943 -6.522 16.620 1.00 66.69 106 THR A N 1
ATOM 824 C CA . THR A 1 106 ? -19.001 -7.533 16.598 1.00 66.69 106 THR A CA 1
ATOM 825 C C . THR A 1 106 ? -18.368 -8.854 16.155 1.00 66.69 106 THR A C 1
ATOM 827 O O . THR A 1 106 ? -18.186 -9.089 14.963 1.00 66.69 106 THR A O 1
ATOM 830 N N . LYS A 1 107 ? -17.945 -9.685 17.115 1.00 57.03 107 LYS A N 1
ATOM 831 C CA . LYS A 1 107 ? -17.617 -11.091 16.859 1.00 57.03 107 LYS A CA 1
ATOM 832 C C . LYS A 1 107 ? -18.961 -11.806 16.677 1.00 57.03 107 LYS A C 1
ATOM 834 O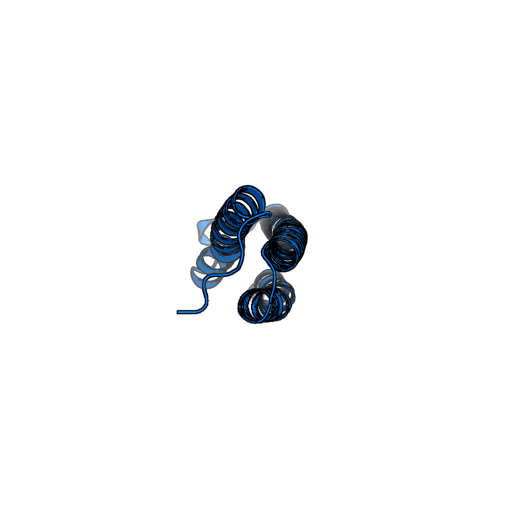 O . LYS A 1 107 ? -19.708 -11.918 17.646 1.00 57.03 107 LYS A O 1
ATOM 839 N N . TYR A 1 108 ? -19.299 -12.141 15.432 1.00 50.69 108 TYR A N 1
ATOM 840 C CA . TYR A 1 108 ? -20.390 -13.070 15.123 1.00 50.69 108 TYR A CA 1
ATOM 841 C C . TYR A 1 108 ? -19.969 -14.493 15.483 1.00 50.69 108 TYR A C 1
ATOM 843 O O . TYR A 1 108 ? -18.768 -14.800 15.289 1.00 50.69 108 TYR A O 1
#

Secondary structure (DSSP, 8-state):
-------HHHHHHHHHHHHHHHHHHHHHHH-SSHHHHHHHHHHHHHHHHHHHHHHHHHHHHHHHTT--GGGS-HHHHHHTTHHHHHHHHHHHHHHHHHHTTTS-----